Protein AF-A0A1V0UYF1-F1 (afdb_monomer_lite)

Structure (mmCIF, N/CA/C/O backbone):
data_AF-A0A1V0UYF1-F1
#
_entry.id   AF-A0A1V0UYF1-F1
#
loop_
_atom_site.group_PDB
_atom_site.id
_atom_site.type_symbol
_atom_site.label_atom_id
_atom_site.label_alt_id
_atom_site.label_comp_id
_atom_site.label_asym_id
_atom_site.label_entity_id
_atom_site.label_seq_id
_atom_site.pdbx_PDB_ins_code
_atom_site.Cartn_x
_atom_site.Cartn_y
_atom_site.Cartn_z
_atom_site.occupancy
_atom_site.B_iso_or_equiv
_atom_site.auth_seq_id
_atom_site.auth_comp_id
_atom_site.auth_asym_id
_atom_site.auth_atom_id
_atom_site.pdbx_PDB_model_num
ATOM 1 N N . MET A 1 1 ? -7.897 -6.153 24.818 1.00 75.69 1 MET A N 1
ATOM 2 C CA . MET A 1 1 ? -7.410 -5.457 23.605 1.00 75.69 1 MET A CA 1
ATOM 3 C C . MET A 1 1 ? -6.962 -6.470 22.564 1.00 75.69 1 MET A C 1
ATOM 5 O O . MET A 1 1 ? -7.572 -6.516 21.512 1.00 75.69 1 MET A O 1
ATOM 9 N N . ILE A 1 2 ? -6.011 -7.351 22.894 1.00 81.50 2 ILE A N 1
ATOM 10 C CA . ILE A 1 2 ? -5.491 -8.393 21.986 1.00 81.50 2 ILE A CA 1
ATOM 11 C C . ILE A 1 2 ? -6.604 -9.253 21.356 1.00 81.50 2 ILE A C 1
ATOM 13 O O . ILE A 1 2 ? -6.594 -9.471 20.154 1.00 81.50 2 ILE A O 1
ATOM 17 N N . GLN A 1 3 ? -7.604 -9.676 22.139 1.00 85.44 3 GLN A N 1
ATOM 18 C CA . GLN A 1 3 ? -8.731 -10.476 21.628 1.00 85.44 3 GLN A CA 1
ATOM 19 C C . GLN A 1 3 ? -9.569 -9.738 20.564 1.00 85.44 3 GLN A C 1
ATOM 21 O O . GLN A 1 3 ? -9.951 -10.331 19.564 1.00 85.44 3 GLN A O 1
ATOM 26 N N . LEU A 1 4 ? -9.810 -8.431 20.739 1.00 86.38 4 LEU A N 1
ATOM 27 C CA . LEU A 1 4 ? -10.527 -7.613 19.749 1.00 86.38 4 LEU A CA 1
ATOM 28 C C . LEU A 1 4 ? -9.702 -7.449 18.473 1.00 86.38 4 LEU A C 1
ATOM 30 O O . LEU A 1 4 ? -10.240 -7.545 17.377 1.00 86.38 4 LEU A O 1
ATOM 34 N N . LEU A 1 5 ? -8.391 -7.253 18.627 1.00 87.56 5 LEU A N 1
ATOM 35 C CA . LEU A 1 5 ? -7.474 -7.081 17.508 1.00 87.56 5 LEU A CA 1
ATOM 36 C C . LEU A 1 5 ? -7.386 -8.353 16.653 1.00 87.56 5 LEU A C 1
ATOM 38 O O . LEU A 1 5 ? -7.448 -8.258 15.436 1.00 87.56 5 LEU A O 1
ATOM 42 N N . LYS A 1 6 ? -7.350 -9.541 17.274 1.00 89.44 6 LYS A N 1
ATOM 43 C CA . LYS A 1 6 ? -7.393 -10.830 16.559 1.00 89.44 6 LYS A CA 1
ATOM 44 C C . LYS A 1 6 ? -8.654 -10.988 15.704 1.00 89.44 6 LYS A C 1
ATOM 46 O O . LYS A 1 6 ? -8.570 -11.411 14.557 1.00 89.44 6 LYS A O 1
ATOM 51 N N . VAL A 1 7 ? -9.815 -10.639 16.259 1.00 89.12 7 VAL A N 1
ATOM 52 C CA . VAL A 1 7 ? -11.101 -10.748 15.553 1.00 89.12 7 VAL A CA 1
ATOM 53 C C . VAL A 1 7 ? -11.166 -9.776 14.377 1.00 89.12 7 VAL A C 1
ATOM 55 O O . VAL A 1 7 ? -11.523 -10.168 13.270 1.00 89.12 7 VAL A O 1
ATOM 58 N N . GLU A 1 8 ? -10.814 -8.514 14.604 1.00 90.19 8 GLU A N 1
ATOM 59 C CA . GLU A 1 8 ? -10.833 -7.491 13.557 1.00 90.19 8 GLU A CA 1
ATOM 60 C C . GLU A 1 8 ? -9.779 -7.776 12.467 1.00 90.19 8 GLU A C 1
ATOM 62 O O . GLU A 1 8 ? -10.050 -7.556 11.292 1.00 90.19 8 GLU A O 1
ATOM 67 N N . TRP A 1 9 ? -8.624 -8.353 12.819 1.00 89.75 9 TRP A N 1
ATOM 68 C CA . TRP A 1 9 ? -7.608 -8.790 11.855 1.00 89.75 9 TRP A CA 1
ATOM 69 C C . TRP A 1 9 ? -8.135 -9.868 10.905 1.00 89.75 9 TRP A C 1
ATOM 71 O O . TRP A 1 9 ? -7.988 -9.756 9.690 1.00 89.75 9 TRP A O 1
ATOM 81 N N . ALA A 1 10 ? -8.789 -10.899 11.448 1.00 89.88 10 ALA A N 1
ATOM 82 C CA . ALA A 1 10 ? -9.367 -11.969 10.640 1.00 89.88 10 ALA A CA 1
ATOM 83 C C . ALA A 1 10 ? -10.441 -11.440 9.674 1.00 89.88 10 ALA A C 1
ATOM 85 O O . ALA A 1 10 ? -10.491 -11.856 8.518 1.00 89.88 10 ALA A O 1
ATOM 86 N N . LYS A 1 11 ? -11.262 -10.479 10.123 1.00 87.94 11 LYS A N 1
ATOM 87 C CA . LYS A 1 11 ? -12.247 -9.802 9.263 1.00 87.94 11 LYS A CA 1
ATOM 88 C C . LYS A 1 11 ? -11.583 -8.975 8.166 1.00 87.94 11 LYS A C 1
ATOM 90 O O . LYS A 1 11 ? -12.055 -8.986 7.035 1.00 87.94 11 LYS A O 1
ATOM 95 N N . ALA A 1 12 ? -10.520 -8.250 8.505 1.00 88.81 12 ALA A N 1
ATOM 96 C CA . ALA A 1 12 ? -9.801 -7.395 7.571 1.00 88.81 12 ALA A CA 1
ATOM 97 C C . ALA A 1 12 ? -9.185 -8.193 6.420 1.00 88.81 12 ALA A C 1
ATOM 99 O O . ALA A 1 12 ? -9.338 -7.813 5.263 1.00 88.81 12 ALA A O 1
ATOM 100 N N . PHE A 1 13 ? -8.573 -9.335 6.737 1.00 85.75 13 PHE A N 1
ATOM 101 C CA . PHE A 1 13 ? -7.938 -10.198 5.743 1.00 85.75 13 PHE A CA 1
ATOM 102 C C . PHE A 1 13 ? -8.942 -10.819 4.759 1.00 85.75 13 PHE A C 1
ATOM 104 O O . PHE A 1 13 ? -8.628 -11.040 3.596 1.00 85.75 13 PHE A O 1
ATOM 111 N N . TRP A 1 14 ? -10.173 -11.062 5.212 1.00 84.12 14 TRP A N 1
ATOM 112 C CA . TRP A 1 14 ? -11.255 -11.603 4.385 1.00 84.12 14 TRP A CA 1
ATOM 113 C C . TRP A 1 14 ? -12.161 -10.532 3.763 1.00 84.12 14 TRP A C 1
ATOM 115 O O . TRP A 1 14 ? -13.216 -10.848 3.206 1.00 84.12 14 TRP A O 1
ATOM 125 N N . ASN A 1 15 ? -11.775 -9.257 3.829 1.00 87.69 15 ASN A N 1
ATOM 126 C CA . ASN A 1 15 ? -12.552 -8.183 3.227 1.00 87.69 15 ASN A CA 1
ATOM 127 C C . ASN A 1 15 ? -12.352 -8.149 1.701 1.00 87.69 15 ASN A C 1
ATOM 129 O O . ASN A 1 15 ? -11.228 -8.086 1.211 1.00 87.69 15 ASN A O 1
ATOM 133 N N . LYS A 1 16 ? -13.444 -8.106 0.927 1.00 87.50 16 LYS A N 1
ATOM 134 C CA . LYS A 1 16 ? -13.391 -8.045 -0.549 1.00 87.50 16 LYS A CA 1
ATOM 135 C C . LYS A 1 16 ? -12.630 -6.813 -1.057 1.00 87.50 16 LYS A C 1
ATOM 137 O O . LYS A 1 16 ? -11.902 -6.899 -2.039 1.00 87.50 16 LYS A O 1
ATOM 142 N N . HIS A 1 17 ? -12.763 -5.687 -0.357 1.00 88.56 17 HIS A N 1
ATOM 143 C CA . HIS A 1 17 ? -12.102 -4.425 -0.703 1.00 88.56 17 HIS A CA 1
ATOM 144 C C . HIS A 1 17 ? -10.578 -4.501 -0.574 1.00 88.56 17 HIS A C 1
ATOM 146 O O . HIS A 1 17 ? -9.871 -3.858 -1.345 1.00 88.56 17 HIS A O 1
ATOM 152 N N . PHE A 1 18 ? -10.068 -5.326 0.348 1.00 89.50 18 PHE A N 1
ATOM 153 C CA . PHE A 1 18 ? -8.634 -5.570 0.486 1.00 89.50 18 PHE A CA 1
ATOM 154 C C . PHE A 1 18 ? -8.066 -6.224 -0.779 1.00 89.50 18 PHE A C 1
ATOM 156 O O . PHE A 1 18 ? -7.099 -5.723 -1.346 1.00 89.50 18 PHE A O 1
ATOM 163 N N . PHE A 1 19 ? -8.726 -7.270 -1.285 1.00 89.50 19 PHE A N 1
ATOM 164 C CA . PHE A 1 19 ? -8.328 -7.916 -2.539 1.00 89.50 19 PHE A CA 1
ATOM 165 C C . PHE A 1 19 ? -8.480 -6.996 -3.753 1.00 89.50 19 PHE A C 1
ATOM 167 O O . PHE A 1 19 ? -7.624 -7.016 -4.633 1.00 89.50 19 PHE A O 1
ATOM 174 N N . GLY A 1 20 ? -9.525 -6.162 -3.789 1.00 91.44 20 GLY A N 1
ATOM 175 C CA . GLY A 1 20 ? -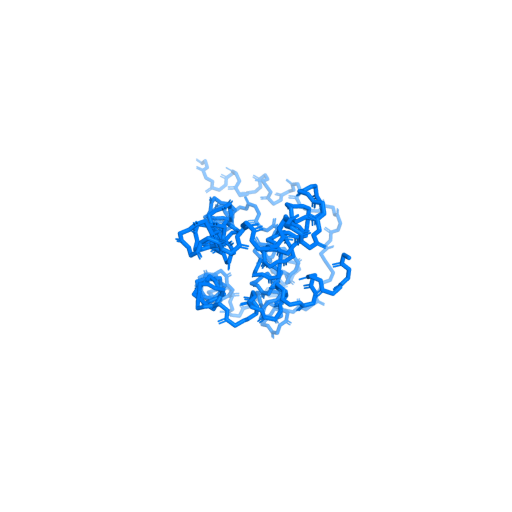9.698 -5.162 -4.845 1.00 91.44 20 GLY A CA 1
ATOM 176 C C . GLY A 1 20 ? -8.541 -4.159 -4.895 1.00 91.44 20 GLY A C 1
ATOM 177 O O . GLY A 1 20 ? -7.966 -3.939 -5.958 1.00 91.44 20 GLY A O 1
ATOM 178 N N . ALA A 1 21 ? -8.148 -3.607 -3.744 1.00 91.94 21 ALA A N 1
ATOM 179 C CA . ALA A 1 21 ? -7.013 -2.689 -3.656 1.00 91.94 21 ALA A CA 1
ATOM 180 C C . ALA A 1 21 ? -5.684 -3.371 -4.036 1.00 91.94 21 ALA A C 1
ATOM 182 O O . ALA A 1 21 ? -4.872 -2.788 -4.751 1.00 91.94 21 ALA A O 1
ATOM 183 N N . LEU A 1 22 ? -5.488 -4.626 -3.617 1.00 92.31 22 LEU A N 1
ATOM 184 C CA . LEU A 1 22 ? -4.303 -5.418 -3.958 1.00 92.31 22 LEU A CA 1
ATOM 185 C C . LEU A 1 22 ? -4.218 -5.673 -5.471 1.00 92.31 22 LEU A C 1
ATOM 187 O O . LEU A 1 22 ? -3.160 -5.482 -6.067 1.00 92.31 22 LEU A O 1
ATOM 191 N N . PHE A 1 23 ? -5.336 -6.024 -6.110 1.00 93.38 23 PHE A N 1
ATOM 192 C CA . PHE A 1 23 ? -5.398 -6.213 -7.559 1.00 93.38 23 PHE A CA 1
ATOM 193 C C . PHE A 1 23 ? -5.021 -4.934 -8.315 1.00 93.38 23 PHE A C 1
ATOM 195 O O . PHE A 1 23 ? -4.177 -4.984 -9.205 1.00 93.38 23 PHE A O 1
ATOM 202 N N . VAL A 1 24 ? -5.571 -3.781 -7.916 1.00 92.88 24 VAL A N 1
ATOM 203 C CA . VAL A 1 24 ? -5.215 -2.480 -8.512 1.00 92.88 24 VAL A CA 1
ATOM 204 C C . VAL A 1 24 ? -3.715 -2.201 -8.370 1.00 92.88 24 VAL A C 1
ATOM 206 O O . VAL A 1 24 ? -3.066 -1.837 -9.351 1.00 92.88 24 VAL A O 1
ATOM 209 N N . GLY A 1 25 ? -3.143 -2.440 -7.188 1.00 91.56 25 GLY A N 1
ATOM 210 C CA . GLY A 1 25 ? -1.705 -2.304 -6.958 1.00 91.56 25 GLY A CA 1
ATOM 211 C C . GLY A 1 25 ? -0.863 -3.185 -7.887 1.00 91.56 25 GLY A C 1
ATOM 212 O O . GLY A 1 25 ? 0.021 -2.686 -8.583 1.00 91.56 25 GLY A O 1
ATOM 213 N N . ILE A 1 26 ? -1.190 -4.476 -7.989 1.00 92.69 26 ILE A N 1
ATOM 214 C CA . ILE A 1 26 ? -0.491 -5.403 -8.893 1.00 92.69 26 ILE A CA 1
ATOM 215 C C . ILE A 1 26 ? -0.606 -4.947 -10.349 1.00 92.69 26 ILE A C 1
ATOM 217 O O . ILE A 1 26 ? 0.397 -4.938 -11.058 1.00 92.69 26 ILE A O 1
ATOM 221 N N . THR A 1 27 ? -1.793 -4.535 -10.806 1.00 91.94 27 THR A N 1
ATOM 222 C CA . THR A 1 27 ? -1.960 -4.068 -12.192 1.00 91.94 27 THR A CA 1
ATOM 223 C C . THR A 1 27 ? -1.092 -2.849 -12.499 1.00 91.94 27 THR A C 1
ATOM 225 O O . THR A 1 27 ? -0.503 -2.792 -13.576 1.00 91.94 27 THR A O 1
ATOM 228 N N . MET A 1 28 ? -0.941 -1.924 -11.545 1.00 90.75 28 MET A N 1
ATOM 229 C CA . MET A 1 28 ? -0.035 -0.780 -11.680 1.00 90.75 28 MET A CA 1
ATOM 230 C C . MET A 1 28 ? 1.427 -1.213 -11.811 1.00 90.75 28 MET A C 1
ATOM 232 O O . MET A 1 28 ? 2.128 -0.710 -12.688 1.00 90.75 28 MET A O 1
ATOM 236 N N . SER A 1 29 ? 1.878 -2.173 -11.000 1.00 90.06 29 SER A N 1
ATOM 237 C CA . SER A 1 29 ? 3.233 -2.721 -11.137 1.00 90.06 29 SER A CA 1
ATOM 238 C C . SER A 1 29 ? 3.435 -3.424 -12.483 1.00 90.06 29 SER A C 1
ATOM 240 O O . SER A 1 29 ? 4.430 -3.176 -13.157 1.00 90.06 29 SER A O 1
ATOM 242 N N . CYS A 1 30 ? 2.465 -4.215 -12.952 1.00 90.88 30 CYS A N 1
ATOM 243 C CA . CYS A 1 30 ? 2.542 -4.835 -14.277 1.00 90.88 30 CYS A CA 1
ATOM 244 C C . CYS A 1 30 ? 2.673 -3.797 -15.399 1.00 90.88 30 CYS A C 1
ATOM 246 O O . CYS A 1 30 ? 3.497 -3.968 -16.296 1.00 90.88 30 CYS A O 1
ATOM 248 N N . ILE A 1 31 ? 1.883 -2.719 -15.347 1.00 90.56 31 ILE A N 1
ATOM 249 C CA . ILE A 1 31 ? 1.960 -1.627 -16.327 1.00 90.56 31 ILE A CA 1
ATOM 250 C C . ILE A 1 31 ? 3.360 -1.011 -16.313 1.00 90.56 31 ILE A C 1
ATOM 252 O O . ILE A 1 31 ? 3.967 -0.882 -17.371 1.00 90.56 31 ILE A O 1
ATOM 256 N N . HIS A 1 32 ? 3.891 -0.705 -15.129 1.00 89.75 32 HIS A N 1
ATOM 257 C CA . HIS A 1 32 ? 5.230 -0.147 -14.970 1.00 89.75 32 HIS A CA 1
ATOM 258 C C . HIS A 1 32 ? 6.331 -1.040 -15.550 1.00 89.75 32 HIS A C 1
ATOM 260 O O . HIS A 1 32 ? 7.191 -0.555 -16.281 1.00 89.75 32 HIS A O 1
ATOM 266 N N . ILE A 1 33 ? 6.280 -2.350 -15.302 1.00 86.69 33 ILE A N 1
ATOM 267 C CA . ILE A 1 33 ? 7.253 -3.300 -15.859 1.00 86.69 33 ILE A CA 1
ATOM 268 C C . ILE A 1 33 ? 7.217 -3.274 -17.397 1.00 86.69 33 ILE A C 1
ATOM 270 O O . ILE A 1 33 ? 8.264 -3.220 -18.046 1.00 86.69 33 ILE A O 1
ATOM 274 N N . VAL A 1 34 ? 6.021 -3.270 -17.992 1.00 87.06 34 VAL A N 1
ATOM 275 C CA . VAL A 1 34 ? 5.853 -3.285 -19.455 1.00 87.06 34 VAL A CA 1
ATOM 276 C C . VAL A 1 34 ? 6.355 -1.995 -20.104 1.00 87.06 34 VAL A C 1
ATOM 278 O O . VAL A 1 34 ? 6.941 -2.050 -21.181 1.00 87.06 34 VAL A O 1
ATOM 281 N N . THR A 1 35 ? 6.140 -0.840 -19.477 1.00 83.00 35 THR A N 1
ATOM 282 C CA . THR A 1 35 ? 6.462 0.465 -20.075 1.00 83.00 35 THR A CA 1
ATOM 283 C C . THR A 1 35 ? 7.856 0.973 -19.745 1.00 83.00 35 THR A C 1
ATOM 285 O O . THR A 1 35 ? 8.422 1.715 -20.539 1.00 83.00 35 THR A O 1
ATOM 288 N N . SER A 1 36 ? 8.399 0.610 -18.585 1.00 79.25 36 SER A N 1
ATOM 289 C CA . SER A 1 36 ? 9.658 1.167 -18.079 1.00 79.25 36 SER A CA 1
ATOM 290 C C . SER A 1 36 ? 10.819 0.184 -18.165 1.00 79.25 36 SER A C 1
ATOM 292 O O . SER A 1 36 ? 11.959 0.612 -18.294 1.00 79.25 36 SER A O 1
ATOM 294 N N . ILE A 1 37 ? 10.555 -1.124 -18.080 1.00 78.31 37 ILE A N 1
ATOM 295 C CA . ILE A 1 37 ? 11.610 -2.147 -18.005 1.00 78.31 37 ILE A CA 1
ATOM 296 C C . ILE A 1 37 ? 11.763 -2.861 -19.349 1.00 78.31 37 ILE A C 1
ATOM 298 O O . ILE A 1 37 ? 12.872 -2.963 -19.866 1.00 78.31 37 ILE A O 1
ATOM 302 N N . LEU A 1 38 ? 10.656 -3.309 -19.951 1.00 78.38 38 LEU A N 1
ATOM 303 C CA . LEU A 1 38 ? 10.672 -4.048 -21.219 1.00 78.38 38 LEU A CA 1
ATOM 304 C C . LEU A 1 38 ? 11.339 -3.312 -22.402 1.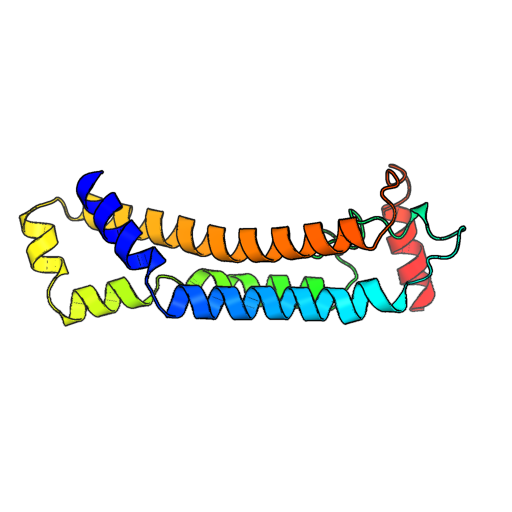00 78.38 38 LEU A C 1
ATOM 306 O O . LEU A 1 38 ? 12.134 -3.946 -23.094 1.00 78.38 38 LEU A O 1
ATOM 310 N N . PRO A 1 39 ? 11.059 -2.019 -22.672 1.00 77.56 39 PRO A N 1
ATOM 311 C CA . PRO A 1 39 ? 11.617 -1.342 -23.847 1.00 77.56 39 PRO A CA 1
ATOM 312 C C . PRO A 1 39 ? 13.112 -1.034 -23.725 1.00 77.56 39 PRO A C 1
ATOM 314 O O . PRO A 1 39 ? 13.758 -0.784 -24.737 1.00 77.56 39 PRO A O 1
ATOM 317 N N . ASN A 1 40 ? 13.669 -1.084 -22.514 1.00 70.00 40 ASN A N 1
ATOM 318 C CA . ASN A 1 40 ? 15.096 -0.869 -22.280 1.00 70.00 40 ASN A CA 1
ATOM 319 C C . ASN A 1 40 ? 15.916 -2.164 -22.457 1.00 70.00 40 ASN A C 1
ATOM 321 O O . ASN A 1 40 ? 17.136 -2.152 -22.299 1.00 70.00 40 ASN A O 1
ATOM 325 N N . LEU A 1 41 ? 15.268 -3.287 -22.802 1.00 72.56 41 LEU A N 1
ATOM 326 C CA . LEU A 1 41 ? 15.921 -4.561 -23.103 1.00 72.56 41 LEU A CA 1
ATOM 327 C C . LEU A 1 41 ? 16.141 -4.728 -24.622 1.00 72.56 41 LEU A C 1
ATOM 329 O O . LEU A 1 41 ? 15.211 -4.500 -25.397 1.00 72.56 41 LEU A O 1
ATOM 333 N N . PRO A 1 42 ? 17.316 -5.214 -25.074 1.00 67.31 42 PRO A N 1
ATOM 334 C CA . PRO A 1 42 ? 18.496 -5.570 -24.287 1.00 67.31 42 PRO A CA 1
ATOM 335 C C . PRO A 1 42 ? 19.278 -4.326 -23.863 1.00 67.31 42 PRO A C 1
ATOM 337 O O . PRO A 1 42 ? 19.583 -3.472 -24.693 1.00 67.31 42 PRO A O 1
ATOM 340 N N . VAL A 1 43 ? 19.640 -4.259 -22.581 1.00 65.38 43 VAL A N 1
ATOM 341 C CA . VAL A 1 43 ? 20.376 -3.114 -22.039 1.00 65.38 43 VAL A CA 1
ATOM 342 C C . VAL A 1 43 ? 21.732 -3.015 -22.749 1.00 65.38 43 VAL A C 1
ATOM 344 O O . VAL A 1 43 ? 22.532 -3.953 -22.647 1.00 65.38 43 VAL A O 1
ATOM 347 N N . PRO A 1 44 ? 22.024 -1.919 -23.475 1.00 66.25 44 PRO A N 1
ATOM 348 C CA . PRO A 1 44 ? 23.336 -1.723 -24.077 1.00 66.25 44 PRO A CA 1
ATOM 349 C C . PRO A 1 44 ? 24.421 -1.749 -22.992 1.00 66.25 44 PRO A C 1
ATOM 351 O O . PRO A 1 44 ? 24.226 -1.197 -21.911 1.00 66.25 44 PRO A O 1
ATOM 354 N N . LEU A 1 45 ? 25.586 -2.346 -23.272 1.00 61.38 45 LEU A N 1
ATOM 355 C CA . LEU A 1 45 ? 26.697 -2.466 -22.307 1.00 61.38 45 LEU A CA 1
ATOM 356 C C . LEU A 1 45 ? 27.156 -1.117 -21.716 1.00 61.38 45 LEU A C 1
ATOM 358 O O . LEU A 1 45 ? 27.710 -1.084 -20.623 1.00 61.38 45 LEU A O 1
ATOM 362 N N . GLU A 1 46 ? 26.907 -0.003 -22.407 1.00 59.47 46 GLU A N 1
ATOM 363 C CA . GLU A 1 46 ? 27.220 1.347 -21.916 1.00 59.47 46 GLU A CA 1
ATOM 364 C C . GLU A 1 46 ? 26.181 1.898 -20.919 1.00 59.47 46 GLU A C 1
ATOM 366 O O . GLU A 1 46 ? 26.504 2.745 -20.086 1.00 59.47 46 GLU A O 1
ATOM 371 N N . LEU A 1 47 ? 24.946 1.390 -20.968 1.00 61.31 47 LEU A N 1
ATOM 372 C CA . LEU A 1 47 ? 23.816 1.774 -20.111 1.00 61.31 47 LEU A CA 1
ATOM 373 C C . LEU A 1 47 ? 23.560 0.771 -18.976 1.00 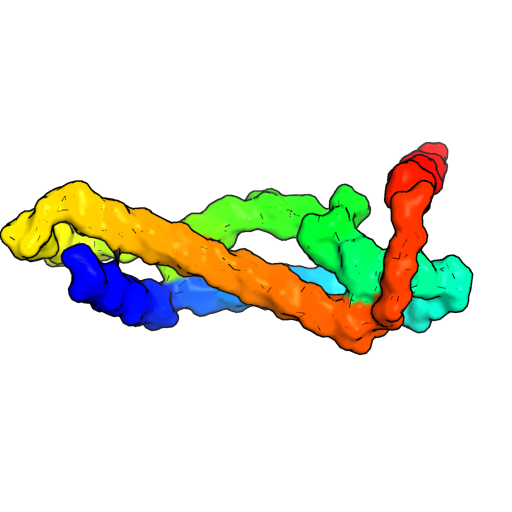61.31 47 LEU A C 1
ATOM 375 O O . LEU A 1 47 ? 22.812 1.072 -18.049 1.00 61.31 47 LEU A O 1
ATOM 379 N N . SER A 1 48 ? 24.235 -0.383 -18.969 1.00 58.41 48 SER A N 1
ATOM 380 C CA . SER A 1 48 ? 24.043 -1.444 -17.966 1.00 58.41 48 SER A CA 1
ATOM 381 C C . SER A 1 48 ? 24.380 -1.038 -16.527 1.00 58.41 48 SER A C 1
ATOM 383 O O . SER A 1 48 ? 23.992 -1.722 -15.585 1.00 58.41 48 SER A O 1
ATOM 385 N N . GLN A 1 49 ? 25.113 0.062 -16.340 1.00 60.19 49 GLN A N 1
ATOM 386 C CA . GLN A 1 49 ? 25.397 0.650 -15.025 1.00 60.19 49 GLN A CA 1
ATOM 387 C C . GLN A 1 49 ? 24.334 1.671 -14.577 1.00 60.19 49 GLN A C 1
ATOM 389 O O . GLN A 1 49 ? 24.297 2.039 -13.403 1.00 60.19 49 GLN A O 1
ATOM 394 N N . LEU A 1 50 ? 23.503 2.155 -15.505 1.00 62.19 50 LEU A N 1
ATOM 395 C CA . LEU A 1 50 ? 22.445 3.142 -15.274 1.00 62.19 50 LEU A CA 1
ATOM 396 C C . LEU A 1 50 ? 21.102 2.446 -15.028 1.00 62.19 50 LEU A C 1
ATOM 398 O O . LEU A 1 50 ? 20.432 2.758 -14.039 1.00 62.19 50 LEU A O 1
ATOM 402 N N . ASP A 1 51 ? 20.788 1.439 -15.843 1.00 69.44 51 ASP A N 1
ATOM 403 C CA . ASP A 1 51 ? 19.554 0.650 -15.775 1.00 69.44 51 ASP A CA 1
ATOM 404 C C . ASP A 1 51 ? 19.680 -0.491 -14.758 1.00 69.44 51 ASP A C 1
ATOM 406 O O . ASP A 1 51 ? 19.661 -1.680 -15.076 1.00 69.44 51 ASP A O 1
ATOM 410 N N . THR A 1 52 ? 19.855 -0.108 -13.495 1.00 74.19 52 THR A N 1
ATOM 411 C CA . THR A 1 52 ? 19.880 -1.041 -12.365 1.00 74.19 52 THR A CA 1
ATOM 412 C C . THR A 1 52 ? 18.478 -1.196 -11.778 1.00 74.19 52 THR A C 1
ATOM 414 O O . THR A 1 52 ? 17.685 -0.246 -11.817 1.00 74.19 52 THR A O 1
ATOM 417 N N . PRO A 1 53 ? 18.165 -2.342 -11.144 1.00 76.31 53 PRO A N 1
ATOM 418 C CA . PRO A 1 53 ? 16.880 -2.528 -10.473 1.00 76.31 53 PRO A CA 1
ATOM 419 C C . PRO A 1 53 ? 16.638 -1.510 -9.351 1.00 76.31 53 PRO A C 1
ATOM 421 O O . PRO A 1 53 ? 15.499 -1.317 -8.960 1.00 76.31 53 PRO A O 1
ATOM 424 N N . TYR A 1 54 ? 17.677 -0.841 -8.842 1.00 76.06 54 TYR A N 1
ATOM 425 C CA . TYR A 1 54 ? 17.556 0.200 -7.818 1.00 76.06 54 TYR A CA 1
ATOM 426 C C . TYR A 1 54 ? 17.149 1.564 -8.385 1.00 76.06 54 TYR A C 1
ATOM 428 O O . TYR A 1 54 ? 16.420 2.297 -7.723 1.00 76.06 54 TYR A O 1
ATOM 436 N N . ASN A 1 55 ? 17.599 1.897 -9.598 1.00 76.31 55 ASN A N 1
ATOM 437 C CA . ASN A 1 55 ? 17.294 3.179 -10.235 1.00 76.31 55 ASN A CA 1
ATOM 438 C C . ASN A 1 55 ? 15.935 3.172 -10.939 1.00 76.31 55 ASN A C 1
ATOM 440 O O . ASN A 1 55 ? 15.236 4.175 -10.900 1.00 76.31 55 ASN A O 1
ATOM 444 N N . LEU A 1 56 ? 15.568 2.044 -11.554 1.00 78.69 56 LEU A N 1
ATOM 445 C CA . LEU A 1 56 ? 14.302 1.867 -12.277 1.00 78.69 56 LEU A CA 1
ATOM 446 C C . LEU A 1 56 ? 13.164 1.354 -11.383 1.00 78.69 56 LEU A C 1
ATOM 448 O O . LEU A 1 56 ? 12.072 1.071 -11.867 1.00 78.69 56 LEU A O 1
ATOM 452 N N . TRP A 1 57 ? 13.403 1.193 -10.080 1.00 83.31 57 TRP A N 1
ATOM 453 C CA . TRP A 1 57 ? 12.352 0.789 -9.155 1.00 83.31 57 TRP A CA 1
ATOM 454 C C . TRP A 1 57 ? 11.308 1.896 -9.015 1.00 83.31 57 TRP A C 1
ATOM 456 O O . TRP A 1 57 ? 11.653 3.050 -8.743 1.00 83.31 57 TRP A O 1
ATOM 466 N N . MET A 1 58 ? 10.026 1.525 -9.082 1.00 81.06 58 MET A N 1
ATOM 467 C CA . MET A 1 58 ? 8.894 2.451 -8.969 1.00 81.06 58 MET A CA 1
ATOM 468 C C . MET A 1 58 ? 8.922 3.319 -7.698 1.00 81.06 58 MET A C 1
ATOM 470 O O . MET A 1 58 ? 8.302 4.375 -7.673 1.00 81.06 58 MET A O 1
ATOM 474 N N . GLY A 1 59 ? 9.618 2.904 -6.633 1.00 79.19 59 GLY A N 1
ATOM 475 C CA . GLY A 1 59 ? 9.758 3.706 -5.412 1.00 79.19 59 GLY A CA 1
ATOM 476 C C . GLY A 1 59 ? 10.781 4.848 -5.502 1.00 79.19 59 GLY A C 1
ATOM 477 O O . GLY A 1 59 ? 10.661 5.836 -4.778 1.00 79.19 59 GLY 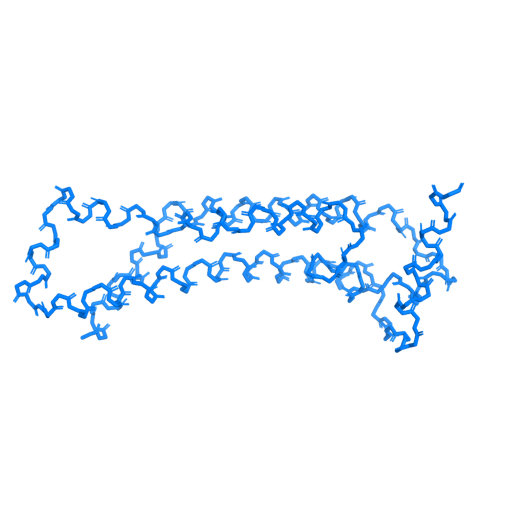A O 1
ATOM 478 N N . ILE A 1 60 ? 11.785 4.732 -6.375 1.00 76.81 60 ILE A N 1
ATOM 479 C CA . ILE A 1 60 ? 12.936 5.651 -6.442 1.00 76.81 60 ILE A CA 1
ATOM 480 C C . ILE A 1 60 ? 12.974 6.443 -7.751 1.00 76.81 60 ILE A C 1
ATOM 482 O O . ILE A 1 60 ? 13.443 7.580 -7.731 1.00 76.81 60 ILE A O 1
ATOM 486 N N . ASP A 1 61 ? 12.464 5.891 -8.855 1.00 75.00 61 ASP A N 1
ATOM 487 C CA . ASP A 1 61 ? 12.524 6.500 -10.190 1.00 75.00 61 ASP A CA 1
ATOM 488 C C . ASP A 1 61 ? 11.665 7.777 -10.309 1.00 75.00 61 ASP A C 1
ATOM 490 O O . ASP A 1 61 ? 10.578 7.793 -10.887 1.00 75.00 61 ASP A O 1
ATOM 494 N N . GLY A 1 62 ? 12.157 8.883 -9.752 1.00 67.25 62 GLY A N 1
ATOM 495 C CA . GLY A 1 62 ? 11.454 10.164 -9.691 1.00 67.25 62 GLY A CA 1
ATOM 496 C C . GLY A 1 62 ? 11.354 10.904 -11.026 1.00 67.25 62 GLY A C 1
ATOM 497 O O . GLY A 1 62 ? 10.878 12.035 -11.052 1.00 67.25 62 GLY A O 1
ATOM 498 N N . MET A 1 63 ? 11.821 10.320 -12.134 1.00 67.69 63 MET A N 1
ATOM 499 C CA . MET A 1 63 ? 11.741 10.932 -13.467 1.00 67.69 63 MET A CA 1
ATOM 500 C C . MET A 1 63 ? 10.771 10.204 -14.396 1.00 67.69 63 MET A C 1
ATOM 502 O O . MET A 1 63 ? 10.697 10.534 -15.583 1.00 67.69 63 MET A O 1
ATOM 506 N N . ASN A 1 64 ? 10.055 9.211 -13.878 1.00 76.06 64 ASN A N 1
ATOM 507 C CA . ASN A 1 64 ? 9.177 8.363 -14.658 1.00 76.06 64 ASN A CA 1
ATOM 508 C C . ASN A 1 64 ? 7.711 8.686 -14.375 1.00 76.06 64 ASN A C 1
ATOM 510 O O . ASN A 1 64 ? 7.294 8.856 -13.229 1.00 76.06 64 ASN A O 1
ATOM 514 N N . ALA A 1 65 ? 6.904 8.775 -15.431 1.00 79.56 65 ALA A N 1
ATOM 515 C CA . ALA A 1 65 ? 5.498 9.155 -15.319 1.00 79.56 65 ALA A CA 1
ATOM 516 C C . ALA A 1 65 ? 4.694 8.169 -14.448 1.00 79.56 65 ALA A C 1
ATOM 518 O O . ALA A 1 65 ? 3.753 8.575 -13.755 1.00 79.56 65 ALA A O 1
ATOM 519 N N . MET A 1 66 ? 5.081 6.885 -14.434 1.00 80.69 66 MET A N 1
ATOM 520 C CA . MET A 1 66 ? 4.460 5.874 -13.571 1.00 80.69 66 MET A CA 1
ATOM 521 C C . MET A 1 66 ? 4.708 6.122 -12.083 1.00 80.69 66 MET A C 1
ATOM 523 O O . MET A 1 66 ? 3.777 5.944 -11.300 1.00 80.69 66 MET A O 1
ATOM 527 N N . HIS A 1 67 ? 5.910 6.559 -11.690 1.00 84.31 67 HIS A N 1
ATOM 528 C CA . HIS A 1 67 ? 6.229 6.883 -10.294 1.00 84.31 67 HIS A CA 1
ATOM 529 C C . HIS A 1 67 ? 5.280 7.965 -9.776 1.00 84.31 67 HIS A C 1
ATOM 531 O O . HIS A 1 67 ? 4.530 7.735 -8.827 1.00 84.31 67 HIS A O 1
ATOM 537 N N . PHE A 1 68 ? 5.193 9.096 -10.481 1.00 85.38 68 PHE A N 1
ATOM 538 C CA . PHE A 1 68 ? 4.291 10.188 -10.105 1.00 85.38 68 PHE A CA 1
ATOM 539 C C . PHE A 1 68 ? 2.830 9.741 -10.006 1.00 85.38 68 PHE A C 1
ATOM 541 O O . PHE A 1 68 ? 2.139 10.074 -9.041 1.00 85.38 68 PHE A O 1
ATOM 548 N N . SER A 1 69 ? 2.368 8.953 -10.977 1.00 86.06 69 SER A N 1
ATOM 549 C CA . SER A 1 69 ? 0.996 8.435 -11.000 1.00 86.06 69 SER A CA 1
ATOM 550 C C . SER A 1 69 ? 0.714 7.510 -9.811 1.00 86.06 69 SER A C 1
ATOM 552 O O . SER A 1 69 ? -0.345 7.607 -9.185 1.00 86.06 69 SER A O 1
ATOM 554 N N . PHE A 1 70 ? 1.671 6.649 -9.454 1.00 87.44 70 PHE A N 1
ATOM 555 C CA . PHE A 1 70 ? 1.562 5.751 -8.308 1.00 87.44 70 PHE A CA 1
ATOM 556 C C . PHE A 1 70 ? 1.479 6.527 -6.990 1.00 87.44 70 PHE A C 1
ATOM 558 O O . PHE A 1 70 ? 0.541 6.317 -6.220 1.00 87.44 70 PHE A O 1
ATOM 565 N N . TYR A 1 71 ? 2.393 7.471 -6.749 1.00 88.50 71 TYR A N 1
ATOM 566 C CA . TYR A 1 71 ? 2.390 8.280 -5.524 1.00 88.50 71 TYR A CA 1
ATOM 567 C C . TYR A 1 71 ? 1.163 9.194 -5.415 1.00 88.50 71 TYR A C 1
ATOM 569 O O . TYR A 1 71 ? 0.689 9.444 -4.305 1.00 88.50 71 TYR A O 1
ATOM 577 N N . PHE A 1 72 ? 0.599 9.636 -6.541 1.00 89.94 72 PHE A N 1
ATOM 578 C CA . PHE A 1 72 ? -0.660 10.382 -6.559 1.00 89.94 72 PHE A CA 1
ATOM 579 C C . PHE A 1 72 ? -1.863 9.520 -6.140 1.00 89.94 72 PHE A C 1
ATOM 581 O O . PHE A 1 72 ? -2.730 9.978 -5.395 1.00 89.94 72 PHE A O 1
ATOM 588 N N . ILE A 1 73 ? -1.916 8.259 -6.584 1.00 89.50 73 ILE A N 1
ATOM 589 C CA . ILE A 1 73 ? -3.011 7.322 -6.272 1.00 89.50 73 ILE A CA 1
ATOM 590 C C . ILE A 1 73 ? -2.826 6.656 -4.898 1.00 89.50 73 ILE A C 1
ATOM 592 O O . ILE 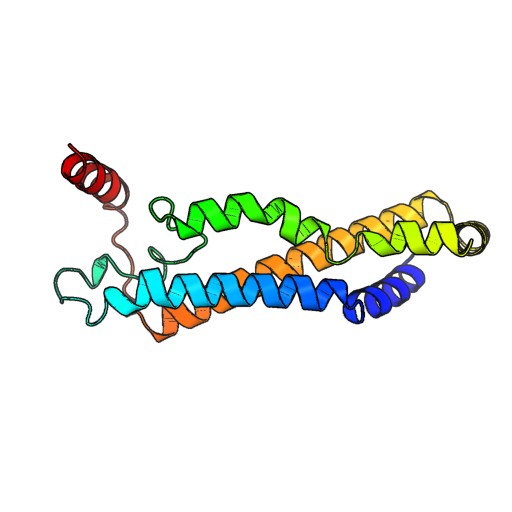A 1 73 ? -3.798 6.195 -4.294 1.00 89.50 73 ILE A O 1
ATOM 596 N N . LEU A 1 74 ? -1.606 6.643 -4.358 1.00 89.88 74 LEU A N 1
ATOM 597 C CA . LEU A 1 74 ? -1.248 5.981 -3.102 1.00 89.88 74 LEU A CA 1
ATOM 598 C C . LEU A 1 74 ? -2.194 6.310 -1.928 1.00 89.88 74 LEU A C 1
ATOM 600 O O . LEU A 1 74 ? -2.658 5.363 -1.284 1.00 89.88 74 LEU A O 1
ATOM 604 N N . PRO A 1 75 ? -2.575 7.577 -1.652 1.00 88.88 75 PRO A N 1
ATOM 605 C CA . PRO A 1 75 ? -3.504 7.892 -0.564 1.00 88.88 75 PRO A CA 1
ATOM 606 C C . PRO A 1 75 ? -4.876 7.228 -0.733 1.00 88.88 75 PRO A C 1
ATOM 608 O O . PRO A 1 75 ? -5.482 6.798 0.249 1.00 88.88 75 PRO A O 1
ATOM 611 N N . PHE A 1 76 ? -5.354 7.099 -1.973 1.00 88.31 76 PHE A N 1
ATOM 612 C CA . PHE A 1 76 ? -6.611 6.417 -2.278 1.00 88.31 76 PHE A CA 1
ATOM 613 C C . PHE A 1 76 ? -6.479 4.909 -2.080 1.00 88.31 76 PHE A C 1
ATOM 615 O O . PHE A 1 76 ? -7.343 4.296 -1.454 1.00 88.31 76 PHE A O 1
ATOM 622 N N . LEU A 1 77 ? -5.375 4.319 -2.544 1.00 87.94 77 LEU A N 1
ATOM 623 C CA . LEU A 1 77 ? -5.124 2.883 -2.420 1.00 87.94 77 LEU A CA 1
ATOM 624 C C . LEU A 1 77 ? -5.047 2.438 -0.949 1.00 87.94 77 LEU A C 1
ATOM 626 O O . LEU A 1 77 ? -5.591 1.397 -0.580 1.00 87.94 77 LEU A O 1
ATOM 630 N N . VAL A 1 78 ? -4.431 3.264 -0.098 1.00 89.56 78 VAL A N 1
ATOM 631 C CA . VAL A 1 78 ? -4.297 3.024 1.349 1.00 89.56 78 VAL A CA 1
ATOM 632 C C . VAL A 1 78 ? -5.622 3.197 2.099 1.00 89.56 78 VAL A C 1
ATOM 634 O O . VAL A 1 78 ? -5.834 2.537 3.117 1.00 89.56 78 VAL A O 1
ATOM 637 N N . ALA A 1 79 ? -6.527 4.054 1.621 1.00 88.44 79 ALA A N 1
ATOM 638 C CA . ALA A 1 79 ? -7.791 4.339 2.304 1.00 88.44 79 ALA A CA 1
ATOM 639 C C . ALA A 1 79 ? -8.846 3.223 2.147 1.00 88.44 79 ALA A C 1
ATOM 641 O O . ALA A 1 79 ? -9.656 3.013 3.049 1.00 88.44 79 ALA A O 1
ATOM 642 N N . ILE A 1 80 ? -8.830 2.492 1.030 1.00 85.81 80 ILE A N 1
ATOM 643 C CA . ILE A 1 80 ? -9.865 1.514 0.641 1.00 85.81 80 ILE A CA 1
ATOM 644 C C . ILE A 1 80 ? -9.948 0.225 1.498 1.00 85.81 80 ILE A C 1
ATOM 646 O O . ILE A 1 80 ? -11.061 -0.192 1.824 1.00 85.81 80 ILE A O 1
ATOM 650 N N . PRO A 1 81 ? -8.856 -0.472 1.884 1.00 84.19 81 PRO A N 1
ATOM 651 C CA . PRO A 1 81 ? -8.941 -1.864 2.351 1.00 84.19 81 PRO A CA 1
ATOM 652 C C . PRO A 1 81 ? -9.748 -2.077 3.644 1.00 84.19 81 PRO A C 1
ATOM 654 O O . PRO A 1 81 ? -10.256 -3.181 3.874 1.00 84.19 81 PRO A O 1
ATOM 657 N N . TYR A 1 82 ? -9.894 -1.053 4.494 1.00 85.81 82 TYR A N 1
ATOM 658 C CA . TYR A 1 82 ? -10.599 -1.176 5.779 1.00 85.81 82 TYR A CA 1
ATOM 659 C C . TYR A 1 82 ? -11.571 -0.025 6.110 1.00 85.81 82 TYR A C 1
ATOM 661 O O . TYR A 1 82 ? -12.071 0.030 7.241 1.00 85.81 82 TYR A O 1
ATOM 669 N N . SER A 1 83 ? -11.895 0.856 5.152 1.00 84.38 83 SER A N 1
ATOM 670 C CA . SER A 1 83 ? -12.780 2.020 5.367 1.00 84.38 83 SER A CA 1
ATOM 671 C C . SER A 1 83 ? -14.195 1.635 5.801 1.00 84.38 83 SER A C 1
ATOM 673 O O . SER A 1 83 ? -14.775 2.241 6.706 1.00 84.38 83 SER A O 1
ATOM 675 N N . ASP A 1 84 ? -14.746 0.585 5.199 1.00 84.81 84 ASP A N 1
ATOM 676 C CA . ASP A 1 84 ? -16.183 0.306 5.288 1.00 84.81 84 ASP A CA 1
ATOM 677 C C . ASP A 1 84 ? -16.585 -0.342 6.611 1.00 84.81 84 ASP A C 1
ATOM 679 O O . ASP A 1 84 ? -17.743 -0.277 7.029 1.00 84.81 84 ASP A O 1
ATOM 683 N N . THR A 1 85 ? -15.629 -0.939 7.323 1.00 88.50 85 THR A N 1
ATOM 684 C CA . THR A 1 85 ? -15.917 -1.702 8.544 1.00 88.50 85 THR A CA 1
ATOM 685 C C . THR A 1 85 ? -16.453 -0.822 9.670 1.00 88.50 85 THR A C 1
ATOM 687 O O . THR A 1 85 ? -17.275 -1.273 10.464 1.00 88.50 85 THR A O 1
ATOM 690 N N . LEU A 1 86 ? -16.040 0.448 9.738 1.00 87.38 86 LEU A N 1
ATOM 691 C CA . LEU A 1 86 ? -16.581 1.414 10.701 1.00 87.38 86 LEU A CA 1
ATOM 692 C C . LEU A 1 86 ? -18.037 1.761 10.402 1.00 87.38 86 LEU A C 1
ATOM 694 O O . LEU A 1 86 ? -18.857 1.867 11.319 1.00 87.38 86 LEU A O 1
ATOM 698 N N . TRP A 1 87 ? -18.356 1.942 9.122 1.00 87.25 87 TRP A N 1
ATOM 699 C CA . TRP A 1 87 ? -19.711 2.243 8.686 1.00 87.25 87 TRP A CA 1
ATOM 700 C C . TRP A 1 87 ? -20.642 1.051 8.928 1.00 87.25 87 TRP A C 1
ATOM 702 O O . TRP A 1 87 ? -21.727 1.213 9.491 1.00 87.25 87 TRP A O 1
ATOM 712 N N . LEU A 1 88 ? -20.183 -0.155 8.594 1.00 88.31 88 LEU A N 1
ATOM 713 C CA . LEU A 1 88 ? -20.948 -1.391 8.738 1.00 88.31 88 LEU A CA 1
ATOM 714 C C . LEU A 1 88 ? -21.198 -1.731 10.218 1.00 88.31 88 LEU A C 1
ATOM 716 O O . LEU A 1 88 ? -22.321 -2.070 10.598 1.00 88.31 88 LEU A O 1
ATOM 720 N N . ASP A 1 89 ? -20.202 -1.517 11.083 1.00 89.75 89 ASP A N 1
ATOM 721 C CA . ASP A 1 89 ? -20.355 -1.676 12.533 1.00 89.75 89 ASP A CA 1
ATOM 722 C C . ASP A 1 89 ? -21.338 -0.657 13.134 1.00 89.75 89 ASP A C 1
ATOM 724 O O . ASP A 1 89 ? -22.066 -0.980 14.082 1.00 89.75 89 ASP A O 1
ATOM 728 N N . ARG A 1 90 ? -21.382 0.571 12.595 1.00 88.31 90 ARG A N 1
ATOM 729 C CA . ARG A 1 90 ? -22.357 1.595 13.002 1.00 88.31 90 ARG A CA 1
ATOM 730 C C . ARG A 1 90 ? -23.767 1.207 12.565 1.00 88.31 90 ARG A C 1
ATOM 732 O O . ARG A 1 90 ? -24.680 1.283 13.387 1.00 88.31 90 ARG A O 1
ATOM 739 N N . LYS A 1 91 ? -23.933 0.769 11.314 1.00 91.00 91 LYS A N 1
ATOM 740 C CA . LYS A 1 91 ? -25.220 0.351 10.739 1.00 91.00 91 LYS A CA 1
ATOM 741 C C . LYS A 1 91 ? -25.817 -0.844 11.484 1.00 91.00 91 LYS A C 1
ATOM 743 O O . LYS A 1 91 ? -26.994 -0.822 11.824 1.00 91.00 91 LYS A O 1
ATOM 748 N N . ASN A 1 92 ? -24.996 -1.841 11.803 1.00 88.25 92 ASN A N 1
ATOM 749 C CA . ASN A 1 92 ? -25.441 -3.066 12.474 1.00 88.25 92 ASN A CA 1
ATOM 750 C C . ASN A 1 92 ? -25.547 -2.920 14.002 1.00 88.25 92 ASN A C 1
ATOM 752 O O . ASN A 1 92 ? -25.876 -3.877 14.697 1.00 88.25 92 ASN A O 1
ATOM 756 N N . GLY A 1 93 ? -25.216 -1.750 14.560 1.00 87.12 93 GLY A N 1
ATOM 757 C CA . GLY A 1 93 ? -25.216 -1.525 16.007 1.00 87.12 93 GLY A CA 1
ATOM 758 C C . GLY A 1 93 ? -24.120 -2.282 16.771 1.00 87.12 93 GLY A C 1
ATOM 759 O O . GLY A 1 93 ? -24.096 -2.227 18.003 1.00 87.12 93 GLY A O 1
ATOM 760 N N . TYR A 1 94 ? -23.178 -2.931 16.074 1.00 86.19 94 TYR A N 1
ATOM 761 C CA . TYR A 1 94 ? -22.084 -3.713 16.665 1.00 86.19 94 TYR A CA 1
ATOM 762 C C . TYR A 1 94 ? -21.199 -2.867 17.593 1.00 86.19 94 TYR A C 1
ATOM 764 O O . TYR A 1 94 ? -20.741 -3.344 18.634 1.00 86.19 94 TYR A O 1
ATOM 772 N N . ILE A 1 95 ? -21.045 -1.574 17.277 1.00 87.06 95 ILE A N 1
ATOM 773 C CA . ILE A 1 95 ? -20.329 -0.600 18.117 1.00 87.06 95 ILE A CA 1
ATOM 774 C C . ILE A 1 95 ? -20.867 -0.605 19.558 1.00 87.06 95 ILE A C 1
ATOM 776 O O . ILE A 1 95 ? -20.082 -0.594 20.507 1.00 87.06 95 ILE A O 1
ATOM 780 N N . LYS A 1 96 ? -22.194 -0.662 19.745 1.00 86.38 96 LYS A N 1
ATOM 781 C CA . LYS A 1 96 ? -22.819 -0.606 21.078 1.00 86.38 96 LYS A CA 1
ATOM 782 C C . LYS A 1 96 ? -22.457 -1.840 21.906 1.00 86.38 96 LYS A C 1
ATOM 784 O O . LYS A 1 96 ? -22.028 -1.702 23.048 1.00 86.38 96 LYS A O 1
ATOM 789 N N . VAL A 1 97 ? -22.541 -3.028 21.306 1.00 86.81 97 VAL A N 1
ATOM 790 C CA . VAL A 1 97 ? -22.193 -4.302 21.962 1.00 86.81 97 VAL A CA 1
ATOM 791 C C . VAL A 1 97 ? -20.704 -4.354 22.308 1.00 86.81 97 VAL A C 1
ATOM 793 O O . VAL A 1 97 ? -20.331 -4.760 23.411 1.00 86.81 97 VAL A O 1
ATOM 796 N N . SER A 1 98 ? -19.844 -3.891 21.398 1.00 84.38 98 SER A N 1
ATOM 797 C CA . SER A 1 98 ? -18.402 -3.868 21.639 1.00 84.38 98 SER A CA 1
ATOM 798 C C . SER A 1 98 ? -18.015 -2.894 22.758 1.00 84.38 98 SER A C 1
ATOM 800 O O . SER A 1 98 ? -17.134 -3.220 23.550 1.00 84.38 98 SER A O 1
ATOM 802 N N . ILE A 1 99 ? -18.661 -1.726 22.857 1.00 85.94 99 ILE A N 1
ATOM 803 C CA . ILE A 1 99 ? -18.379 -0.721 23.900 1.00 85.94 99 ILE A CA 1
ATOM 804 C C . ILE A 1 99 ? -18.885 -1.160 25.284 1.00 85.94 99 ILE A C 1
ATOM 806 O O . ILE A 1 99 ? -18.319 -0.766 26.297 1.00 85.94 99 ILE A O 1
ATOM 810 N N . ILE A 1 100 ? -19.922 -1.994 25.369 1.00 86.06 100 ILE A N 1
ATOM 811 C CA . ILE A 1 100 ? -20.355 -2.540 26.668 1.00 86.06 100 ILE A CA 1
ATOM 812 C C . ILE A 1 100 ? -19.285 -3.492 27.227 1.00 86.06 100 ILE A C 1
ATOM 814 O O . ILE A 1 100 ? -19.019 -3.501 28.425 1.00 86.06 100 ILE A O 1
ATOM 818 N N . ARG A 1 101 ? -18.626 -4.264 26.354 1.00 80.19 101 ARG A N 1
ATOM 819 C CA . ARG A 1 101 ? -17.575 -5.224 26.736 1.00 80.19 101 ARG A CA 1
ATOM 820 C C . ARG A 1 101 ? -16.175 -4.603 26.832 1.00 80.19 101 ARG A C 1
ATOM 822 O O . ARG A 1 101 ? -15.259 -5.238 27.352 1.00 80.19 101 ARG A O 1
ATOM 829 N N . THR A 1 102 ? -15.958 -3.397 26.300 1.00 83.81 102 THR A N 1
ATOM 830 C CA . THR A 1 102 ? -14.643 -2.739 26.301 1.00 83.81 102 THR A CA 1
ATOM 831 C C . THR A 1 102 ? -14.714 -1.213 26.306 1.00 83.81 102 THR A C 1
ATOM 833 O O . THR A 1 102 ? -15.681 -0.609 25.873 1.00 83.81 102 THR A O 1
ATOM 836 N N . THR A 1 103 ? -13.647 -0.537 26.725 1.00 88.25 103 THR A N 1
ATOM 837 C CA . THR A 1 103 ? -13.587 0.931 26.699 1.00 88.25 103 THR A CA 1
ATOM 838 C C . THR A 1 103 ? -13.629 1.473 25.264 1.00 88.25 103 THR A C 1
ATOM 840 O O . THR A 1 103 ? -12.912 0.975 24.394 1.00 88.25 103 THR A O 1
ATOM 843 N N . ARG A 1 104 ? -14.357 2.578 25.032 1.00 87.38 104 ARG A N 1
ATOM 844 C CA . ARG A 1 104 ? -14.434 3.269 23.724 1.00 87.38 104 ARG A CA 1
ATOM 845 C C . ARG A 1 104 ? -13.064 3.518 23.083 1.00 87.38 104 ARG A C 1
ATOM 847 O O . ARG A 1 104 ? -12.885 3.239 21.904 1.00 87.38 104 ARG A O 1
ATOM 854 N N . ARG A 1 105 ? -12.085 3.983 23.872 1.00 88.19 105 ARG A N 1
ATOM 855 C CA . ARG A 1 105 ? -10.709 4.227 23.401 1.00 88.19 105 ARG A CA 1
ATOM 856 C C . ARG A 1 105 ? -10.081 2.971 22.789 1.00 88.19 105 ARG A C 1
ATOM 858 O O . ARG A 1 105 ? -9.554 3.045 21.691 1.00 88.19 105 ARG A O 1
ATOM 865 N N . LYS A 1 106 ? -10.208 1.815 23.453 1.00 87.88 106 LYS A N 1
ATOM 866 C CA . LYS A 1 106 ? -9.618 0.540 23.005 1.00 87.88 106 LYS A CA 1
ATOM 867 C C . LYS A 1 106 ? -10.228 0.032 21.695 1.00 87.88 106 LYS A C 1
ATOM 869 O O . LYS A 1 106 ? -9.538 -0.627 20.924 1.00 87.88 106 LYS A O 1
ATOM 874 N N . TYR A 1 107 ? -11.506 0.319 21.448 1.00 90.38 107 TYR A N 1
ATOM 875 C CA . TYR A 1 107 ? -12.179 -0.052 20.202 1.00 90.38 107 TYR A CA 1
ATOM 876 C C . TYR A 1 107 ? -11.638 0.754 19.012 1.00 90.38 107 TYR A C 1
ATOM 878 O O . TYR A 1 107 ? -11.171 0.168 18.036 1.00 90.38 107 TYR A O 1
ATOM 886 N N . TYR A 1 108 ? -11.620 2.088 19.123 1.00 89.88 108 TYR A N 1
ATOM 887 C CA . TYR A 1 108 ? -11.134 2.951 18.043 1.00 89.88 108 TYR A CA 1
ATOM 888 C C . TYR A 1 108 ? -9.634 2.778 17.779 1.00 89.88 108 TYR A C 1
ATOM 890 O O . TYR A 1 108 ? -9.234 2.742 16.619 1.00 89.88 108 TYR A O 1
ATOM 898 N N . THR A 1 109 ? -8.811 2.586 18.819 1.00 91.06 109 THR A N 1
ATOM 899 C CA . THR A 1 109 ? -7.377 2.313 18.623 1.00 91.06 109 THR A CA 1
ATOM 900 C C . THR A 1 109 ? -7.145 0.988 17.904 1.00 91.06 109 THR A C 1
ATOM 902 O O . THR A 1 109 ? -6.307 0.926 17.012 1.00 91.06 109 THR A O 1
ATOM 905 N N . SER A 1 110 ? -7.909 -0.062 18.230 1.00 90.25 110 SER A N 1
ATOM 906 C CA . SER A 1 110 ? -7.776 -1.360 17.554 1.00 90.25 110 SER A CA 1
ATOM 907 C C . SER A 1 110 ? -8.126 -1.257 16.067 1.00 90.25 110 SER A C 1
ATOM 909 O O . SER A 1 110 ? -7.398 -1.791 15.235 1.00 90.25 110 SER A O 1
ATOM 911 N N . LYS A 1 111 ? -9.193 -0.524 15.714 1.00 90.38 111 LYS A N 1
ATOM 912 C CA . LYS A 1 111 ? -9.548 -0.292 14.306 1.00 90.38 111 LYS A CA 1
ATOM 913 C C . LYS A 1 111 ? -8.517 0.542 13.558 1.00 90.38 111 LYS A C 1
ATOM 915 O O . LYS A 1 111 ? -8.208 0.214 12.419 1.00 90.38 111 LYS A O 1
ATOM 920 N N . PHE A 1 112 ? -7.981 1.584 14.190 1.00 90.94 112 PHE A N 1
ATOM 921 C CA . PHE A 1 112 ? -6.940 2.409 13.585 1.00 90.94 112 PHE A CA 1
ATOM 922 C C . PHE A 1 112 ? -5.689 1.583 13.259 1.00 90.94 112 PHE A C 1
ATOM 924 O O . PHE A 1 112 ? -5.218 1.618 12.127 1.00 90.94 112 PHE A O 1
ATOM 931 N N . VAL A 1 113 ? -5.207 0.779 14.215 1.00 92.69 113 VAL A N 1
ATOM 932 C CA . VAL A 1 113 ? -4.029 -0.086 14.019 1.00 92.69 113 VAL A CA 1
ATOM 933 C C . VAL A 1 113 ? -4.246 -1.063 12.865 1.00 92.69 113 VAL A C 1
ATOM 935 O O . VAL A 1 113 ? -3.367 -1.230 12.029 1.00 92.69 113 VAL A O 1
ATOM 938 N N . ILE A 1 114 ? -5.426 -1.677 12.776 1.00 92.75 114 ILE A N 1
ATOM 939 C CA . ILE A 1 114 ? -5.724 -2.630 11.700 1.00 92.75 114 ILE A CA 1
ATOM 940 C C . ILE A 1 114 ? -5.847 -1.927 10.352 1.00 92.75 114 ILE A C 1
ATOM 942 O O . ILE A 1 114 ? -5.292 -2.414 9.375 1.00 92.75 114 ILE A O 1
ATOM 946 N N . CYS A 1 115 ? -6.504 -0.767 10.295 1.00 92.06 115 CYS A N 1
ATOM 947 C CA . CYS A 1 115 ? -6.586 0.028 9.072 1.00 92.06 115 CYS A CA 1
ATOM 948 C C . CYS A 1 115 ? -5.192 0.416 8.561 1.00 92.06 115 CYS A C 1
ATOM 950 O O . CYS A 1 115 ? -4.909 0.266 7.376 1.00 92.06 115 CYS A O 1
ATOM 952 N N . PHE A 1 116 ? -4.313 0.857 9.465 1.00 92.06 116 PHE A N 1
ATOM 953 C CA . PHE A 1 116 ? -2.938 1.218 9.138 1.00 92.06 116 PHE A CA 1
ATOM 954 C C . PHE A 1 116 ? -2.150 0.022 8.590 1.00 92.06 116 PHE A C 1
ATOM 956 O O . PHE A 1 116 ? -1.542 0.128 7.529 1.00 92.06 116 PHE A O 1
ATOM 963 N N . ILE A 1 117 ? -2.204 -1.132 9.266 1.00 93.88 117 ILE A N 1
ATOM 964 C CA . ILE A 1 117 ? -1.471 -2.326 8.824 1.00 93.88 117 ILE A CA 1
ATOM 965 C C . ILE A 1 117 ? -2.010 -2.844 7.485 1.00 93.88 117 ILE A C 1
ATOM 967 O O . ILE A 1 117 ? -1.226 -3.222 6.623 1.00 93.88 117 ILE A O 1
ATOM 971 N N . MET A 1 118 ? -3.326 -2.838 7.274 1.00 93.44 118 MET A N 1
ATOM 972 C CA . MET A 1 118 ? -3.917 -3.313 6.018 1.00 93.44 118 MET A CA 1
ATOM 973 C C . MET A 1 118 ? -3.562 -2.403 4.841 1.00 93.44 118 MET A C 1
ATOM 975 O O . MET A 1 118 ? -3.202 -2.905 3.780 1.00 93.44 118 MET A O 1
ATOM 979 N N . GLY A 1 119 ? -3.600 -1.080 5.029 1.00 92.31 119 GLY A N 1
ATOM 980 C CA . GLY A 1 119 ? -3.143 -0.128 4.014 1.00 92.31 119 GLY A CA 1
ATOM 981 C C . GLY A 1 119 ? -1.648 -0.266 3.711 1.00 92.31 119 GLY A C 1
ATOM 982 O O . GLY A 1 119 ? -1.253 -0.300 2.546 1.00 92.31 119 GLY A O 1
ATOM 983 N N . PHE A 1 120 ? -0.829 -0.438 4.753 1.00 92.94 120 PHE A N 1
ATOM 984 C CA . PHE A 1 120 ? 0.599 -0.720 4.610 1.00 92.94 120 PHE A CA 1
ATOM 985 C C . PHE A 1 120 ? 0.853 -2.008 3.818 1.00 92.94 120 PHE A C 1
ATOM 987 O O . PHE A 1 120 ? 1.661 -1.992 2.896 1.00 92.94 120 PHE A O 1
ATOM 994 N N . LEU A 1 121 ? 0.144 -3.100 4.122 1.00 94.00 121 LEU A N 1
ATOM 995 C CA . LEU A 1 121 ? 0.302 -4.380 3.427 1.00 94.00 121 LEU A CA 1
ATOM 996 C C . LEU A 1 121 ? -0.004 -4.271 1.929 1.00 94.00 121 LEU A C 1
ATOM 998 O O . LEU A 1 121 ? 0.745 -4.819 1.130 1.00 94.00 121 LEU A O 1
ATOM 1002 N N . VAL A 1 122 ? -1.050 -3.538 1.532 1.00 93.69 122 VAL A N 1
ATOM 1003 C CA . VAL A 1 122 ? -1.384 -3.346 0.106 1.00 93.69 122 VAL A CA 1
ATOM 1004 C C . VAL A 1 122 ? -0.246 -2.643 -0.642 1.00 93.69 122 VAL A C 1
ATOM 1006 O O . VAL A 1 122 ? 0.194 -3.110 -1.696 1.00 93.69 122 VAL A O 1
ATOM 1009 N N . VAL A 1 123 ? 0.261 -1.539 -0.086 1.00 93.12 123 VAL A N 1
ATOM 1010 C CA . VAL A 1 123 ? 1.353 -0.763 -0.698 1.00 93.12 123 VAL A CA 1
ATOM 1011 C C . VAL A 1 123 ? 2.659 -1.556 -0.694 1.00 93.12 123 VAL A C 1
ATOM 1013 O O . VAL A 1 123 ? 3.333 -1.630 -1.720 1.00 93.12 123 VAL A O 1
ATOM 1016 N N . MET A 1 124 ? 2.982 -2.206 0.426 1.00 94.12 124 MET A N 1
ATOM 1017 C CA . MET A 1 124 ? 4.163 -3.054 0.562 1.00 94.12 124 MET A CA 1
ATOM 1018 C C . MET A 1 124 ? 4.147 -4.188 -0.465 1.00 94.12 124 MET A C 1
ATOM 1020 O O . MET A 1 124 ? 5.133 -4.367 -1.170 1.00 94.12 124 MET A O 1
ATOM 1024 N N . CYS A 1 125 ? 3.039 -4.923 -0.598 1.00 93.62 125 CYS A N 1
ATOM 1025 C CA . CYS A 1 125 ? 2.924 -5.999 -1.582 1.00 93.62 125 CYS A CA 1
ATOM 1026 C C . CYS A 1 125 ? 3.107 -5.489 -3.017 1.00 93.62 125 CYS A C 1
ATOM 1028 O O . CYS A 1 125 ? 3.787 -6.143 -3.801 1.00 93.62 125 CYS A O 1
ATOM 1030 N N . THR A 1 126 ? 2.549 -4.319 -3.343 1.00 92.06 126 THR A N 1
ATOM 1031 C CA . THR A 1 126 ? 2.675 -3.711 -4.677 1.00 92.06 126 THR A CA 1
ATOM 1032 C C . THR A 1 126 ? 4.129 -3.371 -5.010 1.00 92.06 126 THR A C 1
ATOM 1034 O O . THR A 1 126 ? 4.650 -3.803 -6.035 1.00 92.06 126 THR A O 1
ATOM 1037 N N . LEU A 1 127 ? 4.810 -2.652 -4.114 1.00 91.25 127 LEU A N 1
ATOM 1038 C CA . LEU A 1 127 ? 6.207 -2.242 -4.296 1.00 91.25 127 LEU A CA 1
ATOM 1039 C C . LEU A 1 127 ? 7.178 -3.424 -4.271 1.00 91.25 127 LEU A C 1
ATOM 1041 O O . LEU A 1 127 ? 8.170 -3.420 -4.998 1.00 91.25 127 LEU A O 1
ATOM 1045 N N . MET A 1 128 ? 6.908 -4.425 -3.430 1.00 92.75 128 MET A N 1
ATOM 1046 C CA . MET A 1 128 ? 7.746 -5.616 -3.321 1.00 92.75 128 MET A CA 1
ATOM 1047 C C . MET A 1 128 ? 7.635 -6.479 -4.580 1.00 92.75 128 MET A C 1
ATOM 1049 O O . MET A 1 128 ? 8.650 -6.975 -5.059 1.00 92.75 128 MET A O 1
ATOM 1053 N N . PHE A 1 129 ? 6.433 -6.606 -5.150 1.00 91.94 129 PHE A N 1
ATOM 1054 C CA . PHE A 1 129 ? 6.233 -7.283 -6.431 1.00 91.94 129 PHE A CA 1
ATOM 1055 C C . PHE A 1 129 ? 6.984 -6.577 -7.569 1.00 91.94 129 PHE A C 1
ATOM 1057 O O . PHE A 1 129 ? 7.709 -7.235 -8.315 1.00 91.94 129 PHE A O 1
ATOM 1064 N N . ASP A 1 130 ? 6.894 -5.245 -7.639 1.00 90.94 130 ASP A N 1
ATOM 1065 C CA . ASP A 1 130 ? 7.613 -4.440 -8.633 1.00 90.94 130 ASP A CA 1
ATOM 1066 C C . ASP A 1 130 ? 9.132 -4.630 -8.546 1.00 90.94 130 ASP A C 1
ATOM 1068 O O . ASP A 1 130 ? 9.799 -4.904 -9.543 1.00 90.94 130 ASP A O 1
ATOM 1072 N N . PHE A 1 131 ? 9.677 -4.578 -7.329 1.00 89.06 131 PHE A N 1
ATOM 1073 C CA . PHE A 1 131 ? 11.107 -4.759 -7.091 1.00 89.06 131 PHE A CA 1
ATOM 1074 C C . PHE A 1 131 ? 11.593 -6.170 -7.458 1.00 89.06 131 PHE A C 1
ATOM 1076 O O . PHE A 1 131 ? 12.659 -6.340 -8.058 1.00 89.06 131 PHE A O 1
ATOM 1083 N N . MET A 1 132 ? 10.811 -7.202 -7.127 1.00 89.69 132 MET A N 1
ATOM 1084 C CA . MET A 1 132 ? 11.140 -8.581 -7.501 1.00 89.69 132 MET A CA 1
ATOM 1085 C C . MET A 1 132 ? 11.158 -8.745 -9.024 1.00 89.69 132 MET A C 1
ATOM 1087 O O . MET A 1 132 ? 12.095 -9.334 -9.555 1.00 89.69 132 MET A O 1
ATOM 1091 N N . ALA A 1 133 ? 10.190 -8.170 -9.738 1.00 87.38 133 ALA A N 1
ATOM 1092 C CA . ALA A 1 133 ? 10.176 -8.206 -11.196 1.00 87.38 133 ALA A CA 1
ATOM 1093 C C . ALA A 1 133 ? 11.359 -7.439 -11.814 1.00 87.38 133 ALA A C 1
ATOM 1095 O O . ALA A 1 133 ? 12.019 -7.950 -12.720 1.00 87.38 133 ALA A O 1
ATOM 1096 N N . ALA A 1 134 ? 11.677 -6.252 -11.291 1.00 85.31 134 ALA A N 1
ATOM 1097 C CA . ALA A 1 134 ? 12.813 -5.455 -11.748 1.00 85.31 134 ALA A CA 1
ATOM 1098 C C . ALA A 1 134 ? 14.148 -6.192 -11.563 1.00 85.31 134 ALA A C 1
ATOM 1100 O O . ALA A 1 134 ? 14.961 -6.230 -12.482 1.00 85.31 134 ALA A O 1
ATOM 1101 N N . SER A 1 135 ? 14.357 -6.833 -10.411 1.00 84.50 135 SER A N 1
ATOM 1102 C CA . SER A 1 135 ? 15.585 -7.595 -10.127 1.00 84.50 135 SER A CA 1
ATOM 1103 C C . SER A 1 135 ? 15.734 -8.885 -10.940 1.00 84.50 135 SER A C 1
ATOM 1105 O O . SER A 1 135 ? 16.855 -9.347 -11.131 1.00 84.50 135 SER A O 1
ATOM 1107 N N . MET A 1 136 ? 14.635 -9.462 -11.436 1.00 84.38 136 MET A N 1
ATOM 1108 C CA . MET A 1 136 ? 14.685 -10.607 -12.353 1.00 84.38 136 MET A CA 1
ATOM 1109 C C . MET A 1 136 ? 15.068 -10.207 -13.784 1.00 84.38 136 MET A C 1
ATOM 1111 O O . MET A 1 136 ? 15.687 -11.001 -14.487 1.00 84.38 136 MET A O 1
ATOM 1115 N N . LEU A 1 137 ? 14.667 -9.011 -14.228 1.00 80.81 137 LEU A N 1
ATOM 1116 C CA . LEU A 1 137 ? 14.836 -8.556 -15.613 1.00 80.81 137 LEU A CA 1
ATOM 1117 C C . LEU A 1 137 ? 16.111 -7.732 -15.833 1.00 80.81 137 LEU A C 1
ATOM 1119 O O . LEU A 1 137 ? 16.690 -7.786 -16.917 1.00 80.81 137 LEU A O 1
ATOM 1123 N N . LEU A 1 138 ? 16.538 -6.964 -14.829 1.00 77.88 138 LEU A N 1
ATOM 1124 C CA . LEU A 1 138 ? 17.675 -6.049 -14.927 1.00 77.88 138 LEU A CA 1
ATOM 1125 C C . LEU A 1 138 ? 18.930 -6.664 -14.289 1.00 77.88 138 LEU A C 1
ATOM 1127 O O . LEU A 1 138 ? 18.840 -7.306 -13.240 1.00 77.88 138 LEU A O 1
ATOM 1131 N N . PRO A 1 139 ? 20.123 -6.441 -14.866 1.00 73.00 139 PRO A N 1
ATOM 1132 C CA . PRO A 1 139 ? 21.368 -6.896 -14.266 1.00 73.00 139 PRO A CA 1
ATOM 1133 C C . PRO A 1 139 ? 21.623 -6.173 -12.935 1.00 73.00 139 PRO A C 1
ATOM 1135 O O . PRO A 1 139 ? 21.555 -4.947 -12.833 1.00 73.00 139 PRO A O 1
ATOM 1138 N N . SER A 1 140 ? 21.955 -6.936 -11.892 1.00 65.62 140 SER A N 1
ATOM 1139 C CA . SER A 1 140 ? 22.272 -6.396 -10.569 1.00 65.62 140 SER A CA 1
ATOM 1140 C C . SER A 1 140 ? 23.698 -5.830 -10.534 1.00 65.62 140 SER A C 1
ATOM 1142 O O . SER A 1 140 ? 24.626 -6.481 -10.051 1.00 65.62 140 SER A O 1
ATOM 1144 N N . ALA A 1 141 ? 23.887 -4.623 -11.064 1.00 64.19 141 ALA A N 1
ATOM 1145 C CA . ALA A 1 141 ? 25.098 -3.831 -10.858 1.00 64.19 141 ALA A CA 1
ATOM 1146 C C . ALA A 1 141 ? 24.874 -2.808 -9.730 1.00 64.19 141 ALA A C 1
ATOM 1148 O O . ALA A 1 141 ? 23.783 -2.257 -9.585 1.00 64.19 141 ALA A O 1
ATOM 1149 N N . LEU A 1 142 ? 25.903 -2.555 -8.917 1.00 59.19 142 LEU A N 1
ATOM 1150 C CA . LEU A 1 142 ? 25.880 -1.467 -7.936 1.00 59.19 142 LEU A CA 1
ATOM 1151 C C . LEU A 1 142 ? 25.845 -0.127 -8.690 1.00 59.19 142 LEU A C 1
ATOM 1153 O O . LEU A 1 142 ? 26.744 0.114 -9.502 1.00 59.19 142 LEU A O 1
ATOM 1157 N N . PRO A 1 143 ? 24.855 0.749 -8.441 1.00 57.09 143 PRO A N 1
ATOM 1158 C CA . PRO A 1 143 ? 24.833 2.056 -9.078 1.00 57.09 143 PRO A CA 1
ATOM 1159 C C . PRO A 1 143 ? 26.034 2.887 -8.587 1.00 57.09 143 PRO A C 1
ATOM 1161 O O . PRO A 1 143 ? 26.309 2.920 -7.382 1.00 57.09 143 PRO A O 1
ATOM 1164 N N . PRO A 1 144 ? 26.777 3.568 -9.478 1.00 56.31 144 PRO A N 1
ATOM 1165 C CA . PRO A 1 144 ? 27.875 4.430 -9.064 1.00 56.31 144 PRO A CA 1
ATOM 1166 C C . PRO A 1 144 ? 27.349 5.625 -8.251 1.00 56.31 144 PRO A C 1
ATOM 1168 O O . PRO A 1 144 ? 26.578 6.450 -8.737 1.00 56.31 144 PRO A O 1
ATOM 1171 N N . ILE A 1 145 ? 27.839 5.723 -7.015 1.00 55.88 145 ILE A N 1
ATOM 1172 C CA . ILE A 1 145 ? 27.481 6.655 -5.925 1.00 55.88 145 ILE A CA 1
ATOM 1173 C C . ILE A 1 145 ? 27.505 8.157 -6.300 1.00 55.88 145 ILE A C 1
ATOM 1175 O O . ILE A 1 145 ? 26.983 8.980 -5.560 1.00 55.88 145 ILE A O 1
ATOM 1179 N N . LEU A 1 146 ? 28.133 8.532 -7.420 1.00 52.62 146 LEU A N 1
ATOM 1180 C CA . LEU A 1 146 ? 28.446 9.920 -7.799 1.00 52.62 146 LEU A CA 1
ATOM 1181 C C . LEU A 1 146 ? 27.616 10.467 -8.979 1.00 52.62 146 LEU A C 1
ATOM 1183 O O . LEU A 1 146 ? 27.856 11.593 -9.407 1.00 52.62 146 LEU A O 1
ATOM 1187 N N . ARG A 1 147 ? 26.692 9.688 -9.565 1.00 53.09 147 ARG A N 1
ATOM 1188 C CA . ARG A 1 147 ? 26.089 10.025 -10.876 1.00 53.09 147 ARG A CA 1
ATOM 1189 C C . ARG A 1 147 ? 24.596 10.375 -10.887 1.00 53.09 147 ARG A C 1
ATOM 1191 O O . ARG A 1 147 ? 24.133 10.819 -11.934 1.00 53.09 147 ARG A O 1
ATOM 1198 N N . SER A 1 148 ? 23.854 10.239 -9.784 1.00 54.09 148 SER A N 1
ATOM 1199 C CA . SER A 1 148 ? 22.417 10.5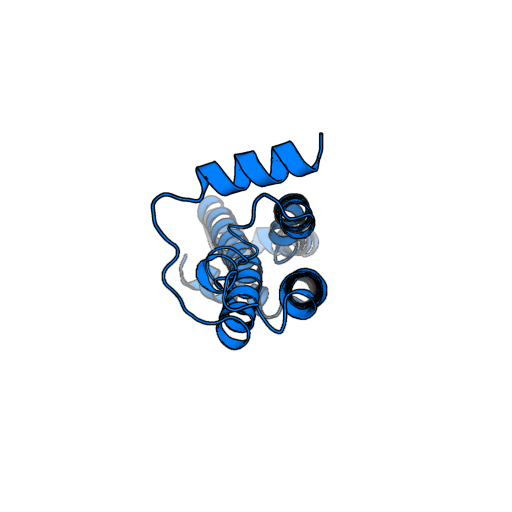89 -9.736 1.00 54.09 148 SER A CA 1
ATOM 1200 C C . SER A 1 148 ? 22.150 12.055 -10.101 1.00 54.09 148 SER A C 1
ATOM 1202 O O . SER A 1 148 ? 21.222 12.339 -10.855 1.00 54.09 148 SER A O 1
ATOM 1204 N N . ASP A 1 149 ? 23.019 12.972 -9.668 1.00 54.31 149 ASP A N 1
ATOM 1205 C CA . ASP A 1 149 ? 22.890 14.409 -9.959 1.00 54.31 149 ASP A CA 1
ATOM 1206 C C . ASP A 1 149 ? 23.159 14.734 -11.441 1.00 54.31 149 ASP A C 1
ATOM 1208 O O . ASP A 1 149 ? 22.573 15.649 -12.020 1.00 54.31 149 ASP A O 1
ATOM 1212 N N . LEU A 1 150 ? 24.011 13.936 -12.093 1.00 57.44 150 LEU A N 1
ATOM 1213 C CA . LEU A 1 150 ? 24.390 14.097 -13.499 1.00 57.44 150 LEU A CA 1
ATOM 1214 C C . LEU A 1 150 ? 23.297 13.590 -14.457 1.00 57.44 150 LEU A C 1
ATOM 1216 O O . LEU A 1 150 ? 23.148 14.121 -15.555 1.00 57.44 150 LEU A O 1
ATOM 1220 N N . ILE A 1 151 ? 22.499 12.603 -14.032 1.00 56.97 151 ILE A N 1
ATOM 1221 C CA . ILE A 1 151 ? 21.344 12.087 -14.789 1.00 56.97 151 ILE A CA 1
ATOM 1222 C C . ILE A 1 151 ? 20.229 13.135 -14.845 1.00 56.97 151 ILE A C 1
ATOM 1224 O O . ILE A 1 151 ? 19.641 13.337 -15.909 1.00 56.97 151 ILE A O 1
ATOM 1228 N N . ILE A 1 152 ? 19.986 13.843 -13.736 1.00 57.88 152 ILE A N 1
ATOM 1229 C CA . ILE A 1 152 ? 19.031 14.958 -13.698 1.00 57.88 152 ILE A CA 1
ATOM 1230 C C . ILE A 1 152 ? 19.473 16.031 -14.699 1.00 57.88 152 ILE A C 1
ATOM 1232 O O . ILE A 1 152 ? 18.670 16.427 -15.535 1.00 57.88 152 ILE A O 1
ATOM 1236 N N . LEU A 1 153 ? 20.752 16.426 -14.697 1.00 56.66 153 LEU A N 1
ATOM 1237 C CA . LEU A 1 153 ? 21.304 17.422 -15.628 1.00 56.66 153 LEU A CA 1
ATOM 1238 C C . LEU A 1 153 ? 21.230 16.996 -17.106 1.00 56.66 153 LEU A C 1
ATOM 1240 O O . LEU A 1 153 ? 20.778 17.781 -17.938 1.00 56.66 153 LEU A O 1
ATOM 1244 N N . CYS A 1 154 ? 21.618 15.763 -17.449 1.00 54.53 154 CYS A N 1
ATOM 1245 C CA . CYS A 1 154 ? 21.556 15.274 -18.835 1.00 54.53 154 CYS A CA 1
ATOM 1246 C C . CYS A 1 154 ? 20.118 15.151 -19.355 1.00 54.53 154 CYS A C 1
ATOM 1248 O O . CYS A 1 154 ? 19.847 15.479 -20.510 1.00 54.53 154 CYS A O 1
ATOM 1250 N N . LYS A 1 155 ? 19.180 14.693 -18.519 1.00 54.25 155 LYS A N 1
ATOM 1251 C CA . LYS A 1 155 ? 17.778 14.528 -18.923 1.00 54.25 155 LYS A CA 1
ATOM 1252 C C . LYS A 1 155 ? 17.050 15.880 -19.002 1.00 54.25 155 LYS A C 1
ATOM 1254 O O . LYS A 1 155 ? 16.151 16.012 -19.821 1.00 54.25 155 LYS A O 1
ATOM 1259 N N . LEU A 1 156 ? 17.487 16.891 -18.240 1.00 50.34 156 LEU A N 1
ATOM 1260 C CA . LEU A 1 156 ? 17.019 18.283 -18.349 1.00 50.34 156 LEU A CA 1
ATOM 1261 C C . LEU A 1 156 ? 17.563 18.983 -19.604 1.00 50.34 156 LEU A C 1
ATOM 1263 O O . LEU A 1 156 ? 16.836 19.745 -20.232 1.00 50.34 156 LEU A O 1
ATOM 1267 N N . TRP A 1 157 ? 18.805 18.686 -20.004 1.00 56.62 157 TRP A N 1
ATOM 1268 C CA . TRP A 1 157 ? 19.388 19.196 -21.251 1.00 56.62 157 TRP A CA 1
ATOM 1269 C C . TRP A 1 157 ? 18.720 18.599 -22.495 1.00 56.62 157 TRP A C 1
ATOM 1271 O O . TRP A 1 157 ? 18.535 19.299 -23.473 1.00 56.62 157 TRP A O 1
ATOM 1281 N N . ASN A 1 158 ? 18.304 17.329 -22.463 1.00 45.97 158 ASN A N 1
ATOM 1282 C CA . ASN A 1 158 ? 17.641 16.675 -23.604 1.00 45.97 158 ASN A CA 1
ATOM 1283 C C . ASN A 1 158 ? 16.158 17.082 -23.790 1.00 45.97 158 ASN A C 1
ATOM 1285 O O . ASN A 1 158 ? 15.472 16.553 -24.661 1.00 45.97 158 ASN A O 1
ATOM 1289 N N . ILE A 1 159 ? 15.649 17.969 -22.927 1.00 51.53 159 ILE A N 1
ATOM 1290 C CA . ILE A 1 159 ? 14.294 18.546 -22.977 1.00 51.53 159 ILE A CA 1
ATOM 1291 C C . ILE A 1 159 ? 14.334 20.020 -23.451 1.00 51.53 159 ILE A C 1
ATOM 1293 O O . ILE A 1 159 ? 13.285 20.579 -23.775 1.00 51.53 159 ILE A O 1
ATOM 1297 N N . LEU A 1 160 ? 15.525 20.633 -23.523 1.00 43.06 160 LEU A N 1
ATOM 1298 C CA . LEU A 1 160 ? 15.789 21.983 -24.044 1.00 43.06 160 LEU A CA 1
ATOM 1299 C C . LEU A 1 160 ? 16.355 21.919 -25.467 1.00 43.06 160 LEU A C 1
ATOM 1301 O O . LEU A 1 160 ? 15.945 22.778 -26.277 1.00 43.06 160 LEU A O 1
#

Secondary structure (DSSP, 8-state):
-HHHHHHHHHHHHT-HHHHHHHHHHHHHHHHHIIIIIGGGPSPPTTTTTTS-TTTSSTTT-TTSHHHHHHHHHHHHHHHTTTTHHHHHHHHTTHHHHHHHHS-HHHHHHHHHHHHHHHHHHHHHHHHHHHHHHHHHHS--PPPPTT-HHHHHHHHHHTT-

Foldseek 3Di:
DVVLLVVVLVVLVPFPQLVVLLVVLQVLLVVLCVPQPVVCPPPPPVCLLVLALVCSQLCHVPPDPSVVVCVVCLVVSLCGSQVCVVVVCVVVVVLVVVCVVHPPVVNVVSSVVSSNVSSVVSNCSSRVVSSVSSPVRGDHDDRPPPCPVVVVVVVVVVVD

Radius of gyration: 21.2 Å; chains: 1; bounding box: 54×34×51 Å

Sequence (160 aa):
MIQLLKVEWAKAFWNKHFFGALFVGITMSCIHIVTSILPNLPVPLELSQLDTPYNLWMGIDGMNAMHFSFYFILPFLVAIPYSDTLWLDRKNGYIKVSIIRTTRRKYYTSKFVICFIMGFLVVMCTLMFDFMAASMLLPSALPPILRSDLIILCKLWNIL

Organism: NCBI:txid1477

pLDDT: mean 80.89, std 12.78, range [43.06, 94.12]